Protein AF-A0A5R2NDR9-F1 (afdb_monomer_lite)

pLDDT: mean 90.38, std 10.91, range [45.34, 98.31]

Structure (mmCIF, N/CA/C/O backbone):
data_AF-A0A5R2NDR9-F1
#
_entry.id   AF-A0A5R2NDR9-F1
#
loop_
_atom_site.group_PDB
_atom_site.id
_atom_site.type_symbol
_atom_site.label_atom_id
_atom_site.label_alt_id
_atom_site.label_comp_id
_atom_site.label_asym_id
_atom_site.label_entity_id
_atom_site.label_seq_id
_atom_site.pdbx_PDB_ins_code
_atom_site.Cartn_x
_atom_site.Cartn_y
_atom_site.Cartn_z
_atom_site.occupancy
_atom_site.B_iso_or_equiv
_atom_site.auth_seq_id
_atom_site.auth_comp_id
_atom_site.auth_asym_id
_atom_site.auth_atom_id
_atom_site.pdbx_PDB_model_num
ATOM 1 N N . MET A 1 1 ? 10.889 -8.936 -13.945 1.00 92.81 1 MET A N 1
ATOM 2 C CA . MET A 1 1 ? 12.240 -9.351 -14.382 1.00 92.81 1 MET A CA 1
ATOM 3 C C . MET A 1 1 ? 13.142 -9.310 -13.157 1.00 92.81 1 MET A C 1
ATOM 5 O O . MET A 1 1 ? 12.766 -8.671 -12.180 1.00 92.81 1 MET A O 1
ATOM 9 N N . LYS A 1 2 ? 14.268 -10.025 -13.141 1.00 95.88 2 LYS A N 1
ATOM 10 C CA . LYS A 1 2 ? 15.241 -9.944 -12.042 1.00 95.88 2 LYS A CA 1
ATOM 11 C C . LYS A 1 2 ? 16.522 -9.288 -12.535 1.00 95.88 2 LYS A C 1
ATOM 13 O O . LYS A 1 2 ? 16.960 -9.617 -13.635 1.00 95.88 2 LYS A O 1
ATOM 18 N N . TYR A 1 3 ? 17.108 -8.417 -11.720 1.00 96.38 3 TYR A N 1
ATOM 19 C CA . TYR A 1 3 ? 18.455 -7.904 -11.951 1.00 96.38 3 TYR A CA 1
ATOM 20 C C . TYR A 1 3 ? 19.479 -9.062 -11.920 1.00 96.38 3 TYR A C 1
ATOM 22 O O . TYR A 1 3 ? 19.144 -10.160 -11.457 1.00 96.38 3 TYR A O 1
ATOM 30 N N . PRO A 1 4 ? 20.720 -8.856 -12.396 1.00 96.81 4 PRO A N 1
ATOM 31 C CA . PRO A 1 4 ? 21.769 -9.879 -12.416 1.00 96.81 4 PRO A CA 1
ATOM 32 C C . PRO A 1 4 ? 22.063 -10.520 -11.050 1.00 96.81 4 PRO A C 1
ATOM 34 O O . PRO A 1 4 ? 22.416 -11.694 -10.989 1.00 96.81 4 PRO A O 1
ATOM 37 N N . ASP A 1 5 ? 21.858 -9.790 -9.950 1.00 93.69 5 ASP A N 1
ATOM 38 C CA . ASP A 1 5 ? 22.001 -10.292 -8.573 1.00 93.69 5 ASP A CA 1
ATOM 39 C C . ASP A 1 5 ? 20.836 -11.204 -8.116 1.00 93.69 5 ASP A C 1
ATOM 41 O O . ASP A 1 5 ? 20.842 -11.730 -7.004 1.00 93.69 5 ASP A O 1
ATOM 45 N N . GLY A 1 6 ? 19.823 -11.401 -8.965 1.00 94.69 6 GLY A N 1
ATOM 46 C CA . GLY A 1 6 ? 18.622 -12.184 -8.681 1.00 94.69 6 GLY A CA 1
ATOM 47 C C . GLY A 1 6 ? 17.504 -11.408 -7.977 1.00 94.69 6 GLY A C 1
ATOM 48 O O . GLY A 1 6 ? 16.414 -11.965 -7.784 1.00 94.69 6 GLY A O 1
ATOM 49 N N . THR A 1 7 ? 17.723 -10.138 -7.632 1.00 92.94 7 THR A N 1
ATOM 50 C CA . THR A 1 7 ? 16.718 -9.268 -7.020 1.00 92.94 7 THR A CA 1
ATOM 51 C C . THR A 1 7 ? 15.593 -8.990 -8.015 1.00 92.94 7 THR A C 1
ATOM 53 O O . THR A 1 7 ? 15.826 -8.601 -9.158 1.00 92.94 7 THR A O 1
ATOM 56 N N . LEU A 1 8 ? 14.341 -9.189 -7.593 1.00 93.38 8 LEU A N 1
ATOM 57 C CA . LEU A 1 8 ? 13.171 -8.859 -8.411 1.00 93.38 8 LEU A CA 1
ATOM 58 C C . LEU A 1 8 ? 13.086 -7.341 -8.603 1.00 93.38 8 LEU A C 1
ATOM 60 O O . LEU A 1 8 ? 13.058 -6.610 -7.611 1.00 93.38 8 LEU A O 1
ATOM 64 N N . ALA A 1 9 ? 13.019 -6.894 -9.856 1.00 93.62 9 ALA A N 1
ATOM 65 C CA . ALA A 1 9 ? 12.792 -5.497 -10.199 1.00 93.62 9 ALA A CA 1
ATOM 66 C C . ALA A 1 9 ? 11.365 -5.082 -9.817 1.00 93.62 9 ALA A C 1
ATOM 68 O O . ALA A 1 9 ? 10.414 -5.786 -10.164 1.00 93.62 9 ALA A O 1
ATOM 69 N N . ARG A 1 10 ? 11.224 -3.954 -9.116 1.00 92.38 10 ARG A N 1
ATOM 70 C CA . ARG A 1 10 ? 9.934 -3.359 -8.739 1.00 92.38 10 ARG A CA 1
ATOM 71 C C . ARG A 1 10 ? 9.828 -1.934 -9.280 1.00 92.38 10 ARG A C 1
ATOM 73 O O . ARG A 1 10 ? 10.833 -1.250 -9.456 1.00 92.38 10 ARG A O 1
ATOM 80 N N . ILE A 1 11 ? 8.601 -1.482 -9.523 1.00 91.75 11 ILE A N 1
ATOM 81 C CA . ILE A 1 11 ? 8.291 -0.076 -9.821 1.00 91.75 11 ILE A CA 1
ATOM 82 C C . ILE A 1 11 ? 8.913 0.846 -8.757 1.00 91.75 11 ILE A C 1
ATOM 84 O O . ILE A 1 11 ? 8.804 0.601 -7.557 1.00 91.75 11 ILE A O 1
ATOM 88 N N . GLY A 1 12 ? 9.542 1.931 -9.206 1.00 91.12 12 GLY A N 1
ATOM 89 C CA . GLY A 1 12 ? 10.200 2.925 -8.363 1.00 91.12 12 GLY A CA 1
ATOM 90 C C . GLY A 1 12 ? 11.633 2.573 -7.967 1.00 91.12 12 GLY A C 1
ATOM 91 O O . GLY A 1 12 ? 12.294 3.408 -7.355 1.00 91.12 12 GLY A O 1
ATOM 92 N N . ASP A 1 13 ? 12.136 1.386 -8.311 1.00 94.31 13 ASP A N 1
ATOM 93 C CA . ASP A 1 13 ? 13.556 1.078 -8.151 1.00 94.31 13 ASP A CA 1
ATOM 94 C C . ASP A 1 13 ? 14.395 2.065 -8.972 1.00 94.31 13 ASP A C 1
ATOM 96 O O . ASP A 1 13 ? 14.198 2.205 -10.183 1.00 94.31 13 ASP A O 1
ATOM 100 N N . LYS A 1 14 ? 15.355 2.715 -8.313 1.00 95.69 14 LYS A N 1
ATOM 101 C CA . LYS A 1 14 ? 16.432 3.451 -8.963 1.00 95.69 14 LYS A CA 1
ATOM 102 C C . LYS A 1 14 ? 17.581 2.490 -9.226 1.00 95.69 14 LYS A C 1
ATOM 104 O O . LYS A 1 14 ? 18.071 1.821 -8.311 1.00 95.69 14 LYS A O 1
ATOM 109 N N . ILE A 1 15 ? 18.016 2.421 -10.475 1.00 96.38 15 ILE A N 1
ATOM 110 C CA . ILE A 1 15 ? 18.996 1.445 -10.943 1.00 96.38 15 ILE A CA 1
ATOM 111 C C . ILE A 1 15 ? 20.102 2.121 -11.747 1.00 96.38 15 ILE A C 1
ATOM 113 O O . ILE A 1 15 ? 19.881 3.153 -12.378 1.00 96.38 15 ILE A O 1
ATOM 117 N N . VAL A 1 16 ? 21.272 1.491 -11.785 1.00 97.06 16 VAL A N 1
ATOM 118 C CA . VAL A 1 16 ? 22.188 1.648 -12.918 1.00 97.06 16 VAL A CA 1
ATOM 119 C C . VAL A 1 16 ? 21.644 0.791 -14.048 1.00 97.06 16 VAL A C 1
ATOM 121 O O . VAL A 1 16 ? 21.320 -0.374 -13.826 1.00 97.06 16 VAL A O 1
ATOM 124 N N . VAL A 1 17 ? 21.534 1.368 -15.239 1.00 94.00 17 VAL A N 1
ATOM 125 C CA . VAL A 1 17 ? 21.136 0.659 -16.459 1.00 94.00 17 VAL A CA 1
ATOM 126 C C . VAL A 1 17 ? 22.380 0.126 -17.178 1.00 94.00 17 VAL A C 1
ATOM 128 O O . VAL A 1 17 ? 22.426 -1.048 -17.524 1.00 94.00 17 VAL A O 1
ATOM 131 N N . TRP A 1 18 ? 23.392 0.984 -17.335 1.00 92.81 18 TRP A N 1
ATOM 132 C CA . TRP A 1 18 ? 24.763 0.684 -17.776 1.00 92.81 18 TRP A CA 1
ATOM 133 C C . TRP A 1 18 ? 25.714 1.751 -17.220 1.00 92.81 18 TRP A C 1
ATOM 135 O O . TRP A 1 18 ? 25.262 2.721 -16.604 1.00 92.81 18 TRP A O 1
ATOM 145 N N . GLU A 1 19 ? 27.019 1.604 -17.428 1.00 89.81 19 GLU A N 1
ATOM 146 C CA . GLU A 1 19 ? 28.039 2.492 -16.881 1.00 89.81 19 GLU A CA 1
ATOM 147 C C . GLU A 1 19 ? 27.725 3.979 -17.132 1.00 89.81 19 GLU A C 1
ATOM 149 O O . GLU A 1 19 ? 27.600 4.471 -18.258 1.00 89.81 19 GLU A O 1
ATOM 154 N N . GLY A 1 20 ? 27.560 4.712 -16.028 1.00 92.06 20 GLY A N 1
ATOM 155 C CA . GLY A 1 20 ? 27.252 6.137 -16.033 1.00 92.06 20 GLY A CA 1
ATOM 156 C C . GLY A 1 20 ? 25.837 6.494 -16.493 1.00 92.06 20 GLY A C 1
ATOM 157 O O . GLY A 1 20 ? 25.604 7.664 -16.790 1.00 92.06 20 GLY A O 1
ATOM 158 N N . ASN A 1 21 ? 24.907 5.545 -16.601 1.00 95.38 21 ASN A N 1
ATOM 159 C CA . ASN A 1 21 ? 23.502 5.810 -16.891 1.00 95.38 21 ASN A CA 1
ATOM 160 C C . ASN A 1 21 ? 22.594 5.202 -15.825 1.00 95.38 21 ASN A C 1
ATOM 162 O O . ASN A 1 21 ? 22.521 3.981 -15.674 1.00 95.38 21 ASN A O 1
ATOM 166 N N . GLU A 1 22 ? 21.864 6.065 -15.131 1.00 96.88 22 GLU A N 1
ATOM 167 C CA . GLU A 1 22 ? 20.866 5.673 -14.147 1.00 96.88 22 GLU A CA 1
ATOM 168 C C . GLU A 1 22 ? 19.456 5.773 -14.738 1.00 96.88 22 GLU A C 1
ATOM 170 O O . GLU A 1 22 ? 19.207 6.393 -15.780 1.00 96.88 22 GLU A O 1
ATOM 175 N N . GLY A 1 23 ? 18.514 5.110 -14.083 1.00 96.38 23 GLY A N 1
ATOM 176 C CA . GLY A 1 23 ? 17.115 5.164 -14.458 1.00 96.38 23 GLY A CA 1
ATOM 177 C C . GLY A 1 23 ? 16.202 4.677 -13.350 1.00 96.38 23 GLY A C 1
ATOM 178 O O . GLY A 1 23 ? 16.652 4.135 -12.339 1.00 96.38 23 GLY A O 1
ATOM 179 N N . VAL A 1 24 ? 14.905 4.873 -13.561 1.00 96.56 24 VAL A N 1
ATOM 180 C CA . VAL A 1 24 ? 13.857 4.437 -12.638 1.00 96.56 24 VAL A CA 1
ATOM 181 C C . VAL A 1 24 ? 12.942 3.448 -13.337 1.00 96.56 24 VAL A C 1
ATOM 183 O O . VAL A 1 24 ? 12.503 3.685 -14.463 1.00 96.56 24 VAL A O 1
ATOM 186 N N . VAL A 1 25 ? 12.628 2.342 -12.672 1.00 96.06 25 VAL A N 1
ATOM 187 C CA . VAL A 1 25 ? 11.624 1.393 -13.162 1.00 96.06 25 VAL A CA 1
ATOM 188 C C . VAL A 1 25 ? 10.237 2.025 -13.044 1.00 96.06 25 VAL A C 1
ATOM 190 O O . VAL A 1 25 ? 9.791 2.346 -11.947 1.00 96.06 25 VAL A O 1
ATOM 193 N N . VAL A 1 26 ? 9.528 2.196 -14.159 1.00 95.19 26 VAL A N 1
ATOM 194 C CA . VAL A 1 26 ? 8.208 2.858 -14.195 1.00 95.19 26 VAL A CA 1
ATOM 195 C C . VAL A 1 26 ? 7.047 1.891 -14.440 1.00 95.19 26 VAL A C 1
ATOM 197 O O . VAL A 1 26 ? 5.909 2.195 -14.084 1.00 95.19 26 VAL A O 1
ATOM 200 N N . CYS A 1 27 ? 7.329 0.705 -14.985 1.00 92.62 27 CYS A N 1
ATOM 201 C CA . CYS A 1 27 ? 6.372 -0.398 -15.102 1.00 92.62 27 CYS A CA 1
ATOM 202 C C . CYS A 1 27 ? 7.084 -1.741 -14.952 1.00 92.62 27 CYS A C 1
ATOM 204 O O . CYS A 1 27 ? 8.246 -1.877 -15.338 1.00 92.62 27 CYS A O 1
ATOM 206 N N . SER A 1 28 ? 6.353 -2.755 -14.509 1.00 94.31 28 SER A N 1
ATOM 207 C CA . SER A 1 28 ? 6.754 -4.154 -14.554 1.00 94.31 28 SER A CA 1
ATOM 208 C C . SER A 1 28 ? 5.589 -4.996 -15.059 1.00 94.31 28 SER A C 1
ATOM 210 O O . SER A 1 28 ? 4.591 -5.202 -14.371 1.00 94.31 28 SER A O 1
ATOM 212 N N . MET A 1 29 ? 5.728 -5.516 -16.275 1.00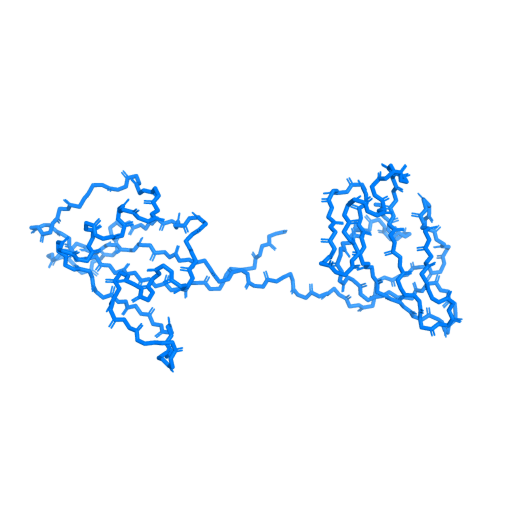 95.31 29 MET A N 1
ATOM 213 C CA . MET A 1 29 ? 4.738 -6.406 -16.878 1.00 95.31 29 MET A CA 1
ATOM 214 C C . MET A 1 29 ? 4.774 -7.791 -16.218 1.00 95.31 29 MET A C 1
ATOM 216 O O . MET A 1 29 ? 3.749 -8.458 -16.146 1.00 95.31 29 MET A O 1
ATOM 220 N N . ASP A 1 30 ? 5.927 -8.199 -15.676 1.00 92.25 30 ASP A N 1
ATOM 221 C CA . ASP A 1 30 ? 6.077 -9.488 -14.986 1.00 92.25 30 ASP A CA 1
ATOM 222 C C . ASP A 1 30 ? 5.333 -9.545 -13.641 1.00 92.25 30 ASP A C 1
ATOM 224 O O . ASP A 1 30 ? 4.991 -10.633 -13.182 1.00 92.25 30 ASP A O 1
ATOM 228 N N . THR A 1 31 ? 5.105 -8.394 -13.001 1.00 87.94 31 THR A N 1
ATOM 229 C CA . THR A 1 31 ? 4.385 -8.275 -11.716 1.00 87.94 31 THR A CA 1
ATOM 230 C C . THR A 1 31 ? 3.037 -7.561 -11.847 1.00 87.94 31 THR A C 1
ATOM 232 O O . THR A 1 31 ? 2.342 -7.389 -10.854 1.00 87.94 31 THR A O 1
ATOM 235 N N . ASP A 1 32 ? 2.645 -7.194 -13.071 1.00 88.31 32 ASP A N 1
ATOM 236 C CA . ASP A 1 32 ? 1.447 -6.406 -13.389 1.00 88.31 32 ASP A CA 1
ATOM 237 C C . ASP A 1 32 ? 1.369 -5.037 -12.677 1.00 88.31 32 ASP A C 1
ATOM 239 O O . ASP A 1 32 ? 0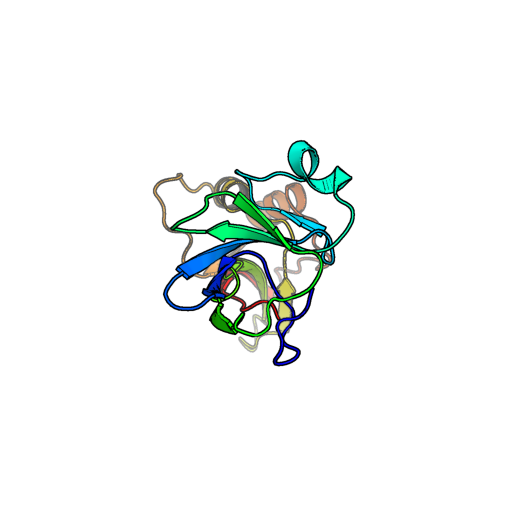.288 -4.539 -12.367 1.00 88.31 32 ASP A O 1
ATOM 243 N N . GLU A 1 33 ? 2.519 -4.400 -12.447 1.00 86.44 33 GLU A N 1
ATOM 244 C CA . GLU A 1 33 ? 2.636 -3.114 -11.752 1.00 86.44 33 GLU A CA 1
ATOM 245 C C . GLU A 1 33 ? 2.928 -1.969 -12.736 1.00 86.44 33 GLU A C 1
ATOM 247 O O . GLU A 1 33 ? 3.844 -2.050 -13.555 1.00 86.44 33 GLU A O 1
ATOM 252 N N . TYR A 1 34 ? 2.180 -0.867 -12.645 1.00 87.12 34 TYR A N 1
ATOM 253 C CA . TYR A 1 34 ? 2.293 0.283 -13.553 1.00 87.12 34 TYR A CA 1
ATOM 254 C C . TYR A 1 34 ? 2.129 1.583 -12.769 1.00 87.12 34 TYR A C 1
ATOM 256 O O . TYR A 1 34 ? 1.237 1.678 -11.928 1.00 87.12 34 TYR A O 1
ATOM 264 N N . SER A 1 35 ? 2.953 2.591 -13.054 1.00 85.25 35 SER A N 1
ATOM 265 C CA . SER A 1 35 ? 2.755 3.933 -12.503 1.00 85.25 35 SER A CA 1
ATOM 266 C C . SER A 1 35 ? 1.631 4.679 -13.231 1.00 85.25 35 SER A C 1
ATOM 268 O O . SER A 1 35 ? 1.242 4.324 -14.347 1.00 85.25 35 SER A O 1
ATOM 270 N N . GLU A 1 36 ? 1.103 5.735 -12.609 1.00 81.69 36 GLU A N 1
ATOM 271 C CA . GLU A 1 36 ? 0.007 6.536 -13.176 1.00 81.69 36 GLU A CA 1
ATOM 272 C C . GLU A 1 36 ? 0.368 7.154 -14.535 1.00 81.69 36 GLU A C 1
ATOM 274 O O . GLU A 1 36 ? -0.441 7.140 -15.465 1.00 81.69 36 GLU A O 1
ATOM 279 N N . GLU A 1 37 ? 1.602 7.648 -14.666 1.00 89.25 37 GLU A N 1
ATOM 280 C CA . GLU A 1 37 ? 2.130 8.236 -15.903 1.00 89.25 37 GLU A CA 1
ATOM 281 C C . GLU A 1 37 ? 2.381 7.186 -16.993 1.00 89.25 37 GLU A C 1
ATOM 283 O O . GLU A 1 37 ? 2.300 7.491 -18.187 1.00 89.25 37 GLU A O 1
ATOM 288 N N . TYR A 1 38 ? 2.627 5.932 -16.598 1.00 91.69 38 TYR A N 1
ATOM 289 C CA . TYR A 1 38 ? 2.946 4.836 -17.508 1.00 91.69 38 TYR A CA 1
ATOM 290 C C . TYR A 1 38 ? 1.960 3.664 -17.347 1.00 91.69 38 TYR A C 1
ATOM 292 O O . TYR A 1 38 ? 2.340 2.564 -16.946 1.00 91.69 38 TYR A O 1
ATOM 300 N N . PRO A 1 39 ? 0.668 3.862 -17.676 1.00 88.56 39 PRO A N 1
ATOM 301 C CA . PRO A 1 39 ? -0.388 2.920 -17.329 1.00 88.56 39 PRO A CA 1
ATOM 302 C C . PRO A 1 39 ? -0.395 1.671 -18.219 1.00 88.56 39 PRO A C 1
ATOM 304 O O . PRO A 1 39 ? -0.026 1.705 -19.397 1.00 88.56 39 PRO A O 1
ATOM 307 N N . LYS A 1 40 ? -0.975 0.582 -17.699 1.00 90.50 40 LYS A N 1
ATOM 308 C CA . LYS A 1 40 ? -1.149 -0.704 -18.402 1.00 90.50 40 LYS A CA 1
ATOM 309 C C . LYS A 1 40 ? -1.769 -0.583 -19.793 1.00 90.50 40 LYS A C 1
ATOM 311 O O . LYS A 1 40 ? -1.349 -1.282 -20.707 1.00 90.50 40 LYS A O 1
ATOM 316 N N . LYS A 1 41 ? -2.726 0.328 -19.995 1.00 93.69 41 LYS A N 1
ATOM 317 C CA . LYS A 1 41 ? -3.347 0.562 -21.314 1.00 93.69 41 LYS A CA 1
ATOM 318 C C . LYS A 1 41 ? -2.333 0.954 -22.404 1.00 93.69 41 LYS A C 1
ATOM 320 O O . LYS A 1 41 ? -2.581 0.687 -23.573 1.00 93.69 41 LYS A O 1
ATOM 325 N N . ASN A 1 42 ? -1.211 1.568 -22.016 1.00 92.19 42 ASN A N 1
ATOM 326 C CA . ASN A 1 42 ? -0.180 2.050 -22.929 1.00 92.19 42 ASN A CA 1
ATOM 327 C C . ASN A 1 42 ? 0.976 1.057 -23.091 1.00 92.19 42 ASN A C 1
ATOM 329 O O . ASN A 1 42 ? 1.611 1.078 -24.133 1.00 92.19 42 ASN A O 1
ATOM 333 N N . PHE A 1 43 ? 1.265 0.215 -22.092 1.00 93.56 43 PHE A N 1
ATOM 334 C CA . PHE A 1 43 ? 2.477 -0.625 -22.080 1.00 93.56 43 PHE A CA 1
ATOM 335 C C . PHE A 1 43 ? 2.217 -2.118 -21.871 1.00 93.56 43 PHE A C 1
ATOM 337 O O . PHE A 1 43 ? 3.072 -2.942 -22.176 1.00 93.56 43 PHE A O 1
ATOM 344 N N . GLY A 1 44 ? 1.026 -2.501 -21.413 1.00 87.94 44 GLY A N 1
ATOM 345 C CA . GLY A 1 44 ? 0.691 -3.892 -21.102 1.00 87.94 44 GLY A CA 1
ATOM 346 C C . GLY A 1 44 ? 0.741 -4.828 -22.312 1.00 87.94 44 GLY A C 1
ATOM 347 O O . GLY A 1 44 ? 0.951 -6.025 -22.143 1.00 87.94 44 GLY A O 1
ATOM 348 N N . TYR A 1 45 ? 0.628 -4.297 -23.537 1.00 93.62 45 TYR A N 1
ATOM 349 C CA . TYR A 1 45 ? 0.766 -5.088 -24.765 1.00 93.62 45 TYR A CA 1
ATOM 350 C C . TYR A 1 45 ? 2.171 -5.694 -24.944 1.00 93.62 45 TYR A C 1
ATOM 352 O O . TYR A 1 45 ? 2.322 -6.657 -25.690 1.00 93.62 45 TYR A O 1
ATOM 360 N N . LEU A 1 46 ? 3.190 -5.159 -24.257 1.00 94.38 46 LEU A N 1
ATOM 361 C CA . LEU A 1 46 ? 4.564 -5.671 -24.281 1.00 94.38 46 LEU A CA 1
ATOM 362 C C . LEU A 1 46 ? 4.709 -7.018 -23.546 1.00 94.38 46 LEU A C 1
ATOM 364 O O . LEU A 1 46 ? 5.674 -7.747 -23.771 1.00 94.38 46 LEU A O 1
ATOM 368 N N . GLY A 1 47 ? 3.750 -7.364 -22.681 1.00 93.19 47 GLY A N 1
ATOM 369 C CA . GLY A 1 47 ? 3.534 -8.707 -22.136 1.00 93.19 47 GLY A CA 1
ATOM 370 C C . GLY A 1 47 ? 4.499 -9.186 -21.046 1.00 93.19 47 GLY A C 1
ATOM 371 O O . GLY A 1 47 ? 4.066 -9.919 -20.164 1.00 93.19 47 GLY A O 1
ATOM 372 N N . ARG A 1 48 ? 5.781 -8.802 -21.074 1.00 96.44 48 ARG A N 1
ATOM 373 C CA . ARG A 1 48 ? 6.777 -9.202 -20.062 1.00 96.44 48 ARG A CA 1
ATOM 374 C C . ARG A 1 48 ? 7.945 -8.223 -19.949 1.00 96.44 48 ARG A C 1
ATOM 376 O O . ARG A 1 48 ? 8.196 -7.443 -20.868 1.00 96.44 48 ARG A O 1
ATOM 383 N N . GLY A 1 49 ? 8.698 -8.308 -18.859 1.00 96.62 49 GLY A N 1
ATOM 384 C CA . GLY A 1 49 ? 9.834 -7.436 -18.567 1.00 96.62 49 GLY A CA 1
ATOM 385 C C . GLY A 1 49 ? 9.451 -6.176 -17.790 1.00 96.62 49 GLY A C 1
ATOM 386 O O . GLY A 1 49 ? 8.416 -6.136 -17.124 1.00 96.62 49 GLY A O 1
ATOM 387 N N . ILE A 1 50 ? 10.304 -5.154 -17.859 1.00 97.38 50 ILE A N 1
ATOM 388 C CA . ILE A 1 50 ? 10.106 -3.857 -17.195 1.00 97.38 50 ILE A CA 1
ATOM 389 C C . ILE A 1 50 ? 10.299 -2.693 -18.162 1.00 97.38 50 ILE A C 1
ATOM 391 O O . ILE A 1 50 ? 11.013 -2.807 -19.158 1.00 97.38 50 ILE A O 1
ATOM 395 N N . MET A 1 51 ? 9.717 -1.553 -17.814 1.00 97.44 51 MET A N 1
ATOM 396 C CA . MET A 1 51 ? 10.000 -0.267 -18.444 1.00 97.44 51 MET A CA 1
ATOM 397 C C . MET A 1 51 ? 10.891 0.558 -17.521 1.00 97.44 51 MET A C 1
ATOM 399 O O . MET A 1 51 ? 10.573 0.714 -16.342 1.00 97.44 51 MET A O 1
ATOM 403 N N . VAL A 1 52 ? 11.979 1.105 -18.056 1.00 97.06 52 VAL A N 1
ATOM 404 C CA . VAL A 1 52 ? 12.919 1.964 -17.328 1.00 97.06 52 VAL A CA 1
ATOM 405 C C . VAL A 1 52 ? 12.943 3.334 -17.984 1.00 97.06 52 VAL A C 1
ATOM 407 O O . VAL A 1 52 ? 13.227 3.446 -19.175 1.00 97.06 52 VAL A O 1
ATOM 410 N N . LEU A 1 53 ? 12.670 4.379 -17.208 1.00 97.56 53 LEU A N 1
ATOM 411 C CA . LEU A 1 53 ? 12.935 5.752 -17.612 1.00 97.56 53 LEU A CA 1
ATOM 412 C C . LEU A 1 53 ? 14.403 6.065 -17.309 1.00 97.56 53 LEU A C 1
ATOM 414 O O . LEU A 1 53 ? 14.775 6.284 -16.158 1.00 97.56 53 LEU A O 1
ATOM 418 N N . SER A 1 54 ? 15.236 6.026 -18.343 1.00 96.25 54 SER A N 1
ATOM 419 C CA . SER A 1 54 ? 16.660 6.342 -18.292 1.00 96.25 54 SER A CA 1
ATOM 420 C C . SER A 1 54 ? 16.899 7.845 -18.378 1.00 96.25 54 SER A C 1
ATOM 422 O O . SER A 1 54 ? 16.310 8.531 -19.215 1.00 96.25 54 SER A O 1
ATOM 424 N N . GLU A 1 55 ? 17.857 8.330 -17.589 1.00 95.38 55 GLU A N 1
ATOM 425 C CA . GLU A 1 55 ? 18.291 9.729 -17.617 1.00 95.38 55 GLU A CA 1
ATOM 426 C C . GLU A 1 55 ? 18.902 10.142 -18.967 1.00 95.38 55 GLU A C 1
ATOM 428 O O . GLU A 1 55 ? 18.795 11.302 -19.362 1.00 95.38 55 GLU A O 1
ATOM 433 N N . LYS A 1 56 ? 19.528 9.208 -19.699 1.00 94.88 56 LYS A N 1
ATOM 434 C CA . LYS A 1 56 ? 20.230 9.497 -20.963 1.00 94.88 56 LYS A CA 1
ATOM 435 C C . LYS A 1 56 ? 19.481 9.091 -22.228 1.00 94.88 56 LYS A C 1
ATOM 437 O O . LYS A 1 56 ? 19.745 9.655 -23.285 1.00 94.88 56 LYS A O 1
ATOM 442 N N . ALA A 1 57 ? 18.596 8.103 -22.147 1.00 92.25 57 ALA A N 1
ATOM 443 C CA . ALA A 1 57 ? 17.992 7.474 -23.326 1.00 92.25 57 ALA A CA 1
ATOM 444 C C . ALA A 1 57 ? 16.456 7.470 -23.310 1.00 92.25 57 ALA A C 1
ATOM 446 O O . ALA A 1 57 ? 15.832 6.934 -24.225 1.00 92.25 57 ALA A O 1
ATOM 447 N N . GLY A 1 58 ? 15.833 8.089 -22.304 1.00 94.56 58 GLY A N 1
ATOM 448 C CA . GLY A 1 58 ? 14.382 8.111 -22.176 1.00 94.56 58 GLY A CA 1
ATOM 449 C C . GLY A 1 58 ? 13.831 6.737 -21.808 1.00 94.56 58 GLY A C 1
ATOM 450 O O . GLY A 1 58 ? 14.410 6.020 -20.996 1.00 94.56 58 GLY A O 1
ATOM 451 N N . LEU A 1 59 ? 12.677 6.378 -22.361 1.00 96.56 59 LEU A N 1
ATOM 452 C CA . LEU A 1 59 ? 11.946 5.186 -21.950 1.00 96.56 59 LEU A CA 1
ATOM 453 C C . LEU A 1 59 ? 12.438 3.933 -22.696 1.00 96.56 59 LEU A C 1
ATOM 455 O O . LEU A 1 59 ? 12.338 3.862 -23.919 1.00 96.56 59 LEU A O 1
ATOM 459 N N . ILE A 1 60 ? 12.921 2.931 -21.958 1.00 96.81 60 ILE A N 1
ATOM 460 C CA . ILE A 1 60 ? 13.484 1.689 -22.507 1.00 96.81 60 ILE A CA 1
ATOM 461 C C . ILE A 1 60 ? 12.723 0.476 -21.967 1.00 96.81 60 ILE A C 1
ATOM 463 O O . ILE A 1 60 ? 12.435 0.392 -20.773 1.00 96.81 60 ILE A O 1
ATOM 467 N N . HIS A 1 61 ? 12.419 -0.484 -22.843 1.00 97.31 61 HIS A N 1
ATOM 468 C CA . HIS A 1 61 ? 11.821 -1.769 -22.479 1.00 97.31 61 HIS A CA 1
ATOM 469 C C . HIS A 1 61 ? 12.903 -2.840 -22.321 1.00 97.31 61 HIS A C 1
ATOM 471 O O . HIS A 1 61 ? 13.595 -3.164 -23.283 1.00 97.31 61 HIS A O 1
ATOM 477 N N . TYR A 1 62 ? 13.010 -3.421 -21.126 1.00 96.56 62 TYR A N 1
ATOM 478 C CA . TYR A 1 62 ? 13.932 -4.518 -20.841 1.00 96.56 62 TYR A CA 1
ATOM 479 C C . TYR A 1 62 ? 13.188 -5.815 -20.592 1.00 96.56 62 TYR A C 1
ATOM 481 O O . TYR A 1 62 ? 12.392 -5.943 -19.660 1.00 96.56 62 TYR A O 1
ATOM 489 N N . VAL A 1 63 ? 13.510 -6.809 -21.409 1.00 96.81 63 VAL A N 1
ATOM 490 C CA . VAL A 1 63 ? 12.966 -8.164 -21.307 1.00 96.81 63 VAL A CA 1
ATOM 491 C C . VAL A 1 63 ? 13.929 -9.104 -20.569 1.00 96.81 63 VAL A C 1
ATOM 493 O O . VAL A 1 63 ? 13.514 -10.083 -19.950 1.00 96.81 63 VAL A O 1
ATOM 496 N N . THR A 1 64 ? 15.217 -8.780 -20.619 1.00 95.19 64 THR A N 1
ATOM 497 C CA . THR A 1 64 ? 16.331 -9.422 -19.918 1.00 95.19 64 THR A CA 1
ATOM 498 C C . THR A 1 64 ? 17.197 -8.323 -19.299 1.00 95.19 64 THR A C 1
ATOM 500 O O . THR A 1 64 ? 17.258 -7.238 -19.882 1.00 95.19 64 THR A O 1
ATOM 503 N N . PRO A 1 65 ? 17.824 -8.553 -18.132 1.00 94.75 65 PRO A N 1
ATOM 504 C CA . PRO A 1 65 ? 18.705 -7.557 -17.533 1.00 94.75 65 PRO A CA 1
ATOM 505 C C . PRO A 1 65 ? 19.973 -7.376 -18.376 1.00 94.75 65 PRO A C 1
ATOM 507 O O . PRO A 1 65 ? 20.493 -8.349 -18.925 1.00 94.75 65 PRO A O 1
ATOM 510 N N . GLU A 1 66 ? 20.474 -6.144 -18.434 1.00 93.25 66 GLU A N 1
ATOM 511 C CA . GLU A 1 66 ? 21.846 -5.872 -18.874 1.00 93.25 66 GLU A CA 1
ATOM 512 C C . GLU A 1 66 ? 22.836 -6.373 -17.814 1.00 93.25 66 GLU A C 1
ATOM 514 O O . GLU A 1 66 ? 22.510 -6.408 -16.625 1.00 93.25 66 GLU A O 1
ATOM 519 N N . GLU A 1 67 ? 24.050 -6.736 -18.229 1.00 93.00 67 GLU A N 1
ATOM 520 C CA . GLU A 1 67 ? 25.075 -7.295 -17.332 1.00 93.00 67 GLU A CA 1
ATOM 521 C C . GLU A 1 67 ? 25.436 -6.338 -16.185 1.00 93.00 67 GLU A C 1
ATOM 523 O O . GLU A 1 67 ? 25.624 -6.754 -15.043 1.00 93.00 67 GLU A O 1
ATOM 528 N N . GLU A 1 68 ? 25.463 -5.040 -16.474 1.00 93.88 68 GLU A N 1
ATOM 529 C CA . GLU A 1 68 ? 25.820 -3.993 -15.515 1.00 93.88 68 GLU A CA 1
ATOM 530 C C . GLU A 1 68 ? 24.629 -3.464 -14.711 1.00 93.88 68 GLU A C 1
ATOM 532 O O . GLU A 1 68 ? 24.805 -2.616 -13.825 1.00 93.88 68 GLU A O 1
ATOM 537 N N . MET A 1 69 ? 23.418 -3.941 -15.017 1.00 96.00 69 MET A N 1
ATOM 538 C CA . MET A 1 69 ? 22.211 -3.456 -14.374 1.00 96.00 69 MET A CA 1
ATOM 539 C C . MET A 1 69 ? 22.264 -3.781 -12.882 1.00 96.00 69 MET A C 1
ATOM 541 O O . MET A 1 69 ? 22.473 -4.927 -12.494 1.00 96.00 69 MET A O 1
ATOM 545 N N . ARG A 1 70 ? 22.064 -2.788 -12.017 1.00 95.81 70 ARG A N 1
ATOM 546 C CA . ARG A 1 70 ? 22.071 -3.014 -10.564 1.00 95.81 70 ARG A CA 1
ATOM 547 C C . ARG A 1 70 ? 21.164 -2.048 -9.833 1.00 95.81 70 ARG A C 1
ATOM 549 O O . ARG A 1 70 ? 21.079 -0.874 -10.185 1.00 95.81 70 ARG A O 1
ATOM 556 N N . LEU A 1 71 ? 20.527 -2.548 -8.782 1.00 95.88 71 LEU A N 1
ATOM 557 C CA . LEU A 1 71 ? 19.724 -1.743 -7.874 1.00 95.88 71 LEU A CA 1
ATOM 558 C C . LEU A 1 71 ? 20.625 -0.783 -7.087 1.00 95.88 71 LEU A C 1
ATOM 560 O O . LEU A 1 71 ? 21.572 -1.217 -6.434 1.00 95.88 71 LEU A O 1
ATOM 564 N N . LEU A 1 72 ? 20.326 0.514 -7.152 1.00 94.19 72 LEU A N 1
ATOM 565 C CA . LEU A 1 72 ? 20.980 1.547 -6.344 1.00 94.19 72 LEU A CA 1
ATOM 566 C C . LEU A 1 72 ? 20.155 1.861 -5.105 1.00 94.19 72 LEU A C 1
ATOM 568 O O . LEU A 1 72 ? 20.663 1.882 -3.989 1.00 94.19 72 LEU A O 1
ATOM 572 N N . GLU A 1 73 ? 18.866 2.093 -5.321 1.00 91.38 73 GLU A N 1
ATOM 573 C CA . GLU A 1 73 ? 17.926 2.442 -4.276 1.00 91.38 73 GLU A CA 1
ATOM 574 C C . GLU A 1 73 ? 16.587 1.806 -4.613 1.00 91.38 73 GLU A C 1
ATOM 576 O O . GLU A 1 73 ? 16.059 1.949 -5.715 1.00 91.38 73 GLU A O 1
ATOM 581 N N . ARG A 1 74 ? 16.017 1.101 -3.644 1.00 87.31 74 ARG A N 1
ATOM 582 C CA . ARG A 1 74 ? 14.616 0.722 -3.710 1.00 87.31 74 ARG A CA 1
ATOM 583 C C . ARG A 1 74 ? 13.830 1.855 -3.093 1.00 87.31 74 ARG A C 1
ATOM 585 O O . ARG A 1 74 ? 14.068 2.160 -1.923 1.00 87.31 74 ARG A O 1
ATOM 592 N N . ARG A 1 75 ? 12.869 2.425 -3.832 1.00 70.75 75 ARG A N 1
ATOM 593 C CA . ARG A 1 75 ? 11.832 3.254 -3.209 1.00 70.75 75 ARG A CA 1
ATOM 594 C C . ARG A 1 75 ? 11.308 2.439 -2.035 1.00 70.75 75 ARG A C 1
ATOM 596 O O . ARG A 1 75 ? 10.797 1.339 -2.256 1.00 70.75 75 ARG A O 1
ATOM 603 N N . ALA A 1 76 ? 11.536 2.911 -0.805 1.00 57.38 76 ALA A N 1
ATOM 604 C CA . ALA A 1 76 ? 10.990 2.265 0.380 1.00 57.38 76 ALA A CA 1
ATOM 605 C C . ALA A 1 76 ? 9.510 2.083 0.069 1.00 57.38 76 ALA A C 1
ATOM 607 O O . ALA A 1 76 ? 8.854 3.092 -0.208 1.00 57.38 76 ALA A O 1
ATOM 608 N N . GLY A 1 77 ? 9.072 0.819 -0.064 1.00 52.22 77 GLY A N 1
ATOM 609 C CA . GLY A 1 77 ? 7.773 0.490 -0.650 1.00 52.22 77 GLY A CA 1
ATOM 610 C C . GLY A 1 77 ? 6.749 1.442 -0.073 1.00 52.22 77 GLY A C 1
ATOM 611 O O . GLY A 1 77 ? 6.832 1.695 1.133 1.00 52.22 77 GLY A O 1
ATOM 612 N N . GLU A 1 78 ? 5.922 2.062 -0.929 1.00 48.38 78 GLU A N 1
ATOM 613 C CA . GLU A 1 78 ? 4.982 3.095 -0.492 1.00 48.38 78 GLU A CA 1
ATOM 614 C C . GLU A 1 78 ? 4.399 2.643 0.835 1.00 48.38 78 GLU A C 1
ATOM 616 O O . GLU A 1 78 ? 3.778 1.581 0.906 1.00 48.38 78 GLU A O 1
ATOM 621 N N . ARG A 1 79 ? 4.729 3.369 1.913 1.00 52.16 79 ARG A N 1
ATOM 622 C CA . ARG A 1 79 ? 4.157 3.098 3.224 1.00 52.16 79 ARG A CA 1
ATOM 623 C C . ARG A 1 79 ? 2.675 3.302 3.024 1.00 52.16 79 ARG A C 1
ATOM 625 O O . ARG A 1 79 ? 2.201 4.437 3.055 1.00 52.16 79 ARG A O 1
ATOM 632 N N . GLN A 1 80 ? 1.956 2.222 2.752 1.00 59.47 80 GLN A N 1
ATOM 633 C CA . GLN A 1 80 ? 0.524 2.301 2.670 1.00 59.47 80 GLN A CA 1
ATOM 634 C C . GLN A 1 80 ? 0.092 2.459 4.114 1.00 59.47 80 GLN A C 1
ATOM 636 O O . GLN A 1 80 ? 0.194 1.552 4.939 1.00 59.47 80 GLN A O 1
ATOM 641 N N . ALA A 1 81 ? -0.252 3.692 4.450 1.00 67.75 81 ALA A N 1
ATOM 642 C CA . ALA A 1 81 ? -0.834 4.001 5.727 1.00 67.75 81 ALA A CA 1
ATOM 643 C C . ALA A 1 81 ? -2.249 3.410 5.687 1.00 67.75 81 ALA A C 1
ATOM 645 O O . ALA A 1 81 ? -3.112 3.914 4.967 1.00 67.75 81 ALA A O 1
ATOM 646 N N . VAL A 1 82 ? -2.435 2.287 6.380 1.00 85.81 82 VAL A N 1
ATOM 647 C CA . VAL A 1 82 ? -3.699 1.548 6.416 1.00 85.81 82 VAL A CA 1
ATOM 648 C C . VAL A 1 82 ? -4.438 1.921 7.689 1.00 85.81 82 VAL A C 1
ATOM 650 O O . VAL A 1 82 ? -3.830 2.117 8.743 1.00 85.81 82 VAL A O 1
ATOM 653 N N . TRP A 1 83 ? -5.754 2.039 7.583 1.00 93.00 83 TRP A N 1
ATOM 654 C CA . TRP A 1 83 ? -6.608 2.267 8.735 1.00 93.00 83 TRP A CA 1
ATOM 655 C C . TRP A 1 83 ? -6.821 0.968 9.508 1.00 93.00 83 TRP A C 1
ATOM 657 O O . TRP A 1 83 ? -7.056 -0.083 8.918 1.00 93.00 83 TRP A O 1
ATOM 667 N N . HIS A 1 84 ? -6.735 1.053 10.826 1.00 94.81 84 HIS A N 1
ATOM 668 C CA . HIS A 1 84 ? -6.976 -0.028 11.767 1.00 94.81 84 HIS A CA 1
ATOM 669 C C . HIS A 1 84 ? -8.101 0.365 12.713 1.00 94.81 84 HIS A C 1
ATOM 671 O O . HIS A 1 84 ? -8.135 1.493 13.208 1.00 94.81 84 HIS A O 1
ATOM 677 N N . LEU A 1 85 ? -8.998 -0.581 12.955 1.00 96.75 85 LEU A N 1
ATOM 678 C CA . LEU A 1 85 ? -9.923 -0.557 14.073 1.00 96.75 85 LEU A CA 1
ATOM 679 C C . LEU A 1 85 ? -9.302 -1.372 15.203 1.00 96.75 85 LEU A C 1
ATOM 681 O O . LEU A 1 85 ? -9.015 -2.545 15.013 1.00 96.75 85 LEU A O 1
ATOM 685 N N . GLU A 1 86 ? -9.113 -0.774 16.364 1.00 97.19 86 GLU A N 1
ATOM 686 C CA . GLU A 1 86 ? -8.637 -1.440 17.574 1.00 97.19 86 GLU A CA 1
ATOM 687 C C . GLU A 1 86 ? -9.731 -1.376 18.632 1.00 97.19 86 GLU A C 1
ATOM 689 O O . GLU A 1 86 ? -10.493 -0.408 18.681 1.00 97.19 86 GLU A O 1
ATOM 694 N N . TRP A 1 87 ? -9.826 -2.390 19.487 1.00 97.88 87 TRP A N 1
ATOM 695 C CA . TRP A 1 87 ? -10.743 -2.347 20.618 1.00 97.88 87 TRP A CA 1
ATOM 696 C C . TRP A 1 87 ? -10.120 -2.885 21.892 1.00 97.88 87 TRP A C 1
ATOM 698 O O . TRP A 1 87 ? -9.394 -3.883 21.902 1.00 97.88 87 TRP A O 1
ATOM 708 N N . TYR A 1 88 ? -10.425 -2.197 22.984 1.00 98.06 88 TYR A N 1
ATOM 709 C CA . TYR A 1 88 ? -9.861 -2.426 24.302 1.00 98.06 88 TYR A CA 1
ATOM 710 C C . TYR A 1 88 ? -10.970 -2.842 25.255 1.00 98.06 88 TYR A C 1
ATOM 712 O O . TYR A 1 88 ? -12.062 -2.281 25.239 1.00 98.06 88 TYR A O 1
ATOM 720 N N . ASP A 1 89 ? -10.707 -3.855 26.072 1.00 98.00 89 ASP A N 1
ATOM 721 C CA . ASP A 1 89 ? -11.646 -4.295 27.101 1.00 98.00 89 ASP A CA 1
ATOM 722 C C . ASP A 1 89 ? -11.786 -3.210 28.177 1.00 98.00 89 ASP A C 1
ATOM 724 O O . ASP A 1 89 ? -10.796 -2.819 28.795 1.00 98.00 89 ASP A O 1
ATOM 728 N N . ARG A 1 90 ? -13.016 -2.736 28.415 1.00 96.69 90 ARG A N 1
ATOM 729 C CA . ARG A 1 90 ? -13.297 -1.596 29.310 1.00 96.69 90 ARG A CA 1
ATOM 730 C C . ARG A 1 90 ? -12.888 -1.831 30.762 1.00 96.69 90 ARG A C 1
ATOM 732 O O . ARG A 1 90 ? -12.727 -0.876 31.514 1.00 96.69 90 ARG A O 1
ATOM 739 N N . GLN A 1 91 ? -12.792 -3.088 31.195 1.00 96.44 91 GLN A N 1
ATOM 740 C CA . GLN A 1 91 ? -12.454 -3.416 32.582 1.00 96.44 91 GLN A CA 1
ATOM 741 C C . GLN A 1 91 ? -10.950 -3.538 32.784 1.00 96.44 91 GLN A C 1
ATOM 743 O O . GLN A 1 91 ? -10.436 -3.202 33.848 1.00 96.44 91 GLN A O 1
ATOM 748 N N . THR A 1 92 ? -10.255 -4.078 31.787 1.00 97.38 92 THR A N 1
ATOM 749 C CA . THR A 1 92 ? -8.829 -4.398 31.901 1.00 97.38 92 THR A CA 1
ATOM 750 C C . THR A 1 92 ? -7.923 -3.410 31.178 1.00 97.38 92 THR A C 1
ATOM 752 O O . THR A 1 92 ? -6.713 -3.468 31.381 1.00 97.38 92 THR A O 1
ATOM 755 N N . GLU A 1 93 ? -8.487 -2.548 30.327 1.00 95.25 93 GLU A N 1
ATOM 756 C CA . GLU A 1 93 ? -7.783 -1.620 29.429 1.00 95.25 93 GLU A CA 1
ATOM 757 C C . GLU A 1 93 ? -6.792 -2.323 28.484 1.00 95.25 93 GLU A C 1
ATOM 759 O O . GLU A 1 93 ? -5.883 -1.716 27.916 1.00 95.25 93 GLU A O 1
ATOM 764 N N . ARG A 1 94 ? -6.940 -3.640 28.302 1.00 97.31 94 ARG A N 1
ATOM 765 C CA . ARG A 1 94 ? -6.075 -4.430 27.425 1.00 97.31 94 ARG A CA 1
ATOM 766 C C . ARG A 1 94 ? -6.659 -4.462 26.025 1.00 97.31 94 ARG A C 1
ATOM 768 O O . ARG A 1 94 ? -7.870 -4.606 25.864 1.00 97.31 94 ARG A O 1
ATOM 775 N N . LEU A 1 95 ? -5.776 -4.411 25.026 1.00 96.81 95 LEU A N 1
ATOM 776 C CA . LEU A 1 95 ? -6.143 -4.652 23.635 1.00 96.81 95 LEU A CA 1
ATOM 777 C C . LEU A 1 95 ? -6.806 -6.030 23.534 1.00 96.81 95 LEU A C 1
ATOM 779 O O . LEU A 1 95 ? -6.188 -7.053 23.842 1.00 96.81 95 LEU A O 1
ATOM 783 N N . ALA A 1 96 ? -8.072 -6.032 23.141 1.00 97.19 96 ALA A N 1
ATOM 784 C CA . ALA A 1 96 ? -8.880 -7.228 22.977 1.00 97.19 96 ALA A CA 1
ATOM 785 C C . ALA A 1 96 ? -8.879 -7.716 21.522 1.00 97.19 96 ALA A C 1
ATOM 787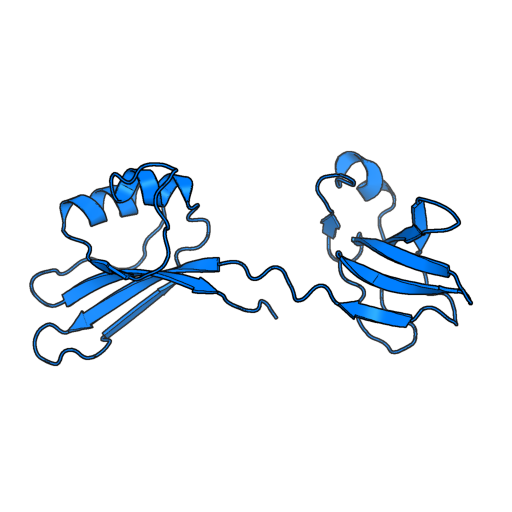 O O . ALA A 1 96 ? -9.049 -8.913 21.288 1.00 97.19 96 ALA A O 1
ATOM 788 N N . GLY A 1 97 ? -8.635 -6.821 20.563 1.00 96.38 97 GLY A N 1
ATOM 789 C CA . GLY A 1 97 ? -8.362 -7.175 19.176 1.00 96.38 97 GLY A CA 1
ATOM 790 C C . GLY A 1 97 ? -8.188 -5.962 18.269 1.00 96.38 97 GLY A C 1
ATOM 791 O O . GLY A 1 97 ? -8.361 -4.817 18.694 1.00 96.38 97 GLY A O 1
ATOM 792 N N . ASP A 1 98 ? -7.820 -6.244 17.024 1.00 95.94 98 ASP A N 1
ATOM 793 C CA . ASP A 1 98 ? -7.686 -5.264 15.958 1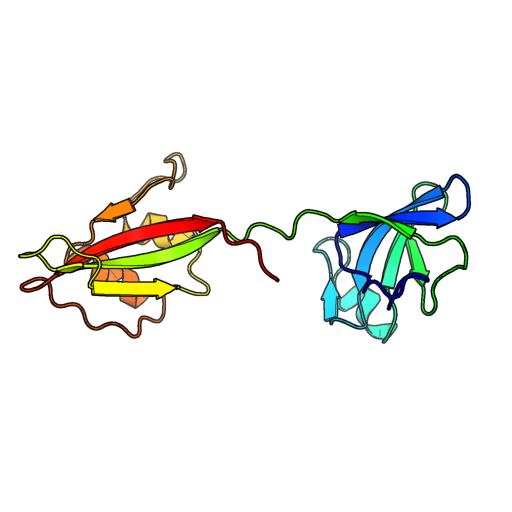.00 95.94 98 ASP A CA 1
ATOM 794 C C . ASP A 1 98 ? -8.153 -5.828 14.606 1.00 95.94 98 ASP A C 1
ATOM 796 O O . ASP A 1 98 ? -8.166 -7.040 14.374 1.00 95.94 98 ASP A O 1
ATOM 800 N N . GLU A 1 99 ? -8.543 -4.934 13.702 1.00 94.81 99 GLU A N 1
ATOM 801 C CA . GLU A 1 99 ? -8.949 -5.244 12.338 1.00 94.81 99 GLU A CA 1
ATOM 802 C C . GLU A 1 99 ? -8.382 -4.208 11.358 1.00 94.81 99 GLU A C 1
ATOM 804 O O . GLU A 1 99 ? -8.602 -3.003 11.482 1.00 94.81 99 GLU A O 1
ATOM 809 N N . GLU A 1 100 ? -7.661 -4.687 10.342 1.00 93.38 100 GLU A N 1
ATOM 810 C CA . GLU A 1 100 ? -7.175 -3.860 9.236 1.00 93.38 100 GLU A CA 1
ATOM 811 C C . GLU A 1 100 ? -8.320 -3.541 8.259 1.00 93.38 100 GLU A C 1
ATOM 813 O O . GLU A 1 100 ? -8.865 -4.433 7.605 1.00 93.38 100 GLU A O 1
ATOM 818 N N . LEU A 1 101 ? -8.640 -2.256 8.099 1.00 92.75 101 LEU A N 1
ATOM 819 C CA . LEU A 1 101 ? -9.722 -1.766 7.245 1.00 92.75 101 LEU A CA 1
ATOM 820 C C . LEU A 1 101 ? -9.219 -1.505 5.821 1.00 92.75 101 LEU A C 1
ATOM 822 O O . LEU A 1 101 ? -8.921 -0.375 5.415 1.00 92.75 101 LEU A O 1
ATOM 826 N N . ARG A 1 102 ? -9.096 -2.581 5.041 1.00 85.25 102 ARG A N 1
ATOM 827 C CA . ARG A 1 102 ? -8.592 -2.524 3.661 1.00 85.25 102 ARG A CA 1
ATOM 828 C C . ARG A 1 102 ? -9.486 -1.675 2.759 1.00 85.25 102 ARG A C 1
ATOM 830 O O . ARG A 1 102 ? -10.702 -1.814 2.755 1.00 85.25 102 ARG A O 1
ATOM 837 N N . GLY A 1 103 ? -8.862 -0.819 1.950 1.00 81.75 103 GLY A N 1
ATOM 838 C CA . GLY A 1 103 ? -9.568 0.046 0.999 1.00 81.75 103 GLY A CA 1
ATOM 839 C C . GLY A 1 103 ? -10.245 1.272 1.623 1.00 81.75 103 GLY A C 1
ATOM 840 O O . GLY A 1 103 ? -10.821 2.077 0.891 1.00 81.75 103 GLY A O 1
ATOM 841 N N . LEU A 1 104 ? -10.150 1.467 2.944 1.00 89.88 104 LEU A N 1
ATOM 842 C CA . LEU A 1 104 ? -10.657 2.672 3.588 1.00 89.88 104 LEU A CA 1
ATOM 843 C C . LEU A 1 104 ? -9.760 3.874 3.253 1.00 89.88 104 LEU A C 1
ATOM 845 O O . LEU A 1 104 ? -8.614 3.959 3.686 1.00 89.88 104 LEU A O 1
ATOM 849 N N . ALA A 1 105 ? -10.289 4.813 2.470 1.00 88.19 105 ALA A N 1
ATOM 850 C CA . ALA A 1 105 ? -9.589 6.037 2.093 1.00 88.19 105 ALA A CA 1
ATOM 851 C C . ALA A 1 105 ? -9.761 7.155 3.135 1.00 88.19 105 ALA A C 1
ATOM 853 O O . ALA A 1 105 ? -10.819 7.305 3.748 1.00 88.19 105 ALA A O 1
ATOM 854 N N . ASP A 1 106 ? -8.768 8.039 3.238 1.00 88.56 106 ASP A N 1
ATOM 855 C CA . ASP A 1 106 ? -8.767 9.196 4.147 1.00 88.56 106 ASP A CA 1
ATOM 856 C C . ASP A 1 106 ? -9.971 10.136 3.966 1.00 88.56 106 ASP A C 1
ATOM 858 O O . ASP A 1 106 ? -10.429 10.767 4.920 1.00 88.56 106 ASP A O 1
ATOM 862 N N . ALA A 1 107 ? -10.502 10.242 2.745 1.00 86.31 107 ALA A N 1
ATOM 863 C CA . ALA A 1 107 ? -11.698 11.033 2.466 1.00 86.31 107 ALA A CA 1
ATOM 864 C C . ALA A 1 107 ? -12.958 10.430 3.113 1.00 86.31 107 ALA A C 1
ATOM 866 O O . ALA A 1 107 ? -13.833 11.168 3.560 1.00 86.31 107 ALA A O 1
ATOM 867 N N . ASN A 1 108 ? -13.045 9.098 3.195 1.00 92.06 108 ASN A N 1
ATOM 868 C CA . ASN A 1 108 ? -14.151 8.417 3.864 1.00 92.06 108 ASN A CA 1
ATOM 869 C C . ASN A 1 108 ? -14.038 8.573 5.378 1.00 92.06 108 ASN A C 1
ATOM 871 O O . ASN A 1 108 ? -15.029 8.906 6.019 1.00 92.06 108 ASN A O 1
ATOM 875 N N . VAL A 1 109 ? -12.832 8.444 5.936 1.00 92.94 109 VAL A N 1
ATOM 876 C CA . VAL A 1 109 ? -12.605 8.661 7.373 1.00 92.94 109 VAL A CA 1
ATOM 877 C C . VAL A 1 109 ? -12.978 10.079 7.792 1.00 92.94 109 VAL A C 1
ATOM 879 O O . VAL A 1 109 ? -13.657 10.254 8.798 1.00 92.94 109 VAL A O 1
ATOM 882 N N . ARG A 1 110 ? -12.649 11.093 6.984 1.00 92.31 110 ARG A N 1
ATOM 883 C CA . ARG A 1 110 ? -13.100 12.472 7.239 1.00 92.31 110 ARG A CA 1
ATOM 884 C C . ARG A 1 110 ? -14.615 12.600 7.320 1.00 92.31 110 ARG A C 1
ATOM 886 O O . ARG A 1 110 ? -15.109 13.274 8.214 1.00 92.31 110 ARG A O 1
ATOM 893 N N . ARG A 1 111 ? -15.355 11.929 6.434 1.00 91.00 111 ARG A N 1
ATOM 894 C CA . ARG A 1 111 ? -16.829 11.921 6.470 1.00 91.00 111 ARG A CA 1
ATOM 895 C C . ARG A 1 111 ? -17.370 11.191 7.696 1.00 91.00 111 ARG A C 1
ATOM 897 O O . ARG A 1 111 ? -18.337 11.650 8.293 1.00 91.00 111 ARG A O 1
ATOM 904 N N . VAL A 1 112 ? -16.749 10.073 8.076 1.00 94.94 112 VAL A N 1
ATOM 905 C CA . VAL A 1 112 ? -17.121 9.323 9.283 1.00 94.94 112 VAL A CA 1
ATOM 906 C C . VAL A 1 112 ? -16.940 10.202 10.518 1.00 94.94 112 VAL A C 1
ATOM 908 O O . VAL A 1 112 ? -17.890 10.370 11.276 1.00 94.94 112 VAL A O 1
ATOM 911 N N . LEU A 1 113 ? -15.761 10.808 10.674 1.00 93.62 113 LEU A N 1
ATOM 912 C CA . LEU A 1 113 ? -15.370 11.601 11.843 1.00 93.62 113 LEU A CA 1
ATOM 913 C C . LEU A 1 113 ? -15.881 13.053 11.831 1.00 93.62 113 LEU A C 1
ATOM 915 O O . LEU A 1 113 ? -15.632 13.773 12.793 1.00 93.62 113 LEU A O 1
ATOM 919 N N . ASP A 1 114 ? -16.560 13.480 10.763 1.00 92.38 114 ASP A N 1
ATOM 920 C CA . ASP A 1 114 ? -16.965 14.874 10.515 1.00 92.38 114 ASP A CA 1
ATOM 921 C C . ASP A 1 114 ? -15.792 15.872 10.623 1.00 92.38 114 ASP A C 1
ATOM 923 O O . ASP A 1 114 ? -15.845 16.896 11.304 1.00 92.38 114 ASP A O 1
ATOM 927 N N . ARG A 1 115 ? -14.673 15.527 9.974 1.00 87.31 115 ARG A N 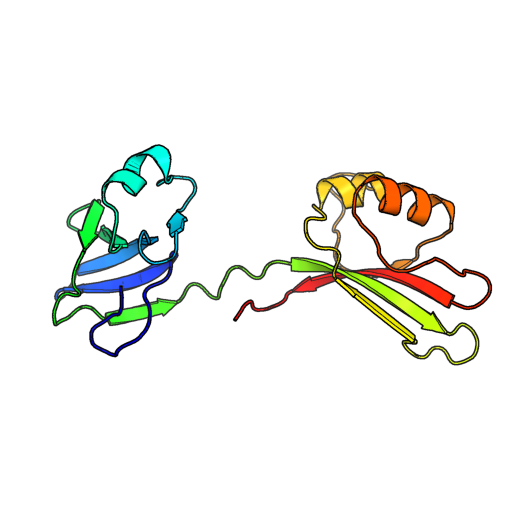1
ATOM 928 C CA . ARG A 1 115 ? -13.420 16.295 10.000 1.00 87.31 115 ARG A CA 1
ATOM 929 C C . ARG A 1 115 ? -13.189 17.034 8.681 1.00 87.31 115 ARG A C 1
ATOM 931 O O . ARG A 1 115 ? -13.335 16.430 7.613 1.00 87.31 115 ARG A O 1
ATOM 938 N N . PRO A 1 116 ? -12.772 18.312 8.711 1.00 80.12 116 PRO A N 1
ATOM 939 C CA . PRO A 1 116 ? -12.437 19.049 7.500 1.00 80.12 116 PRO A CA 1
ATOM 940 C C . PRO A 1 116 ? -11.170 18.491 6.835 1.00 80.12 116 PRO A C 1
ATOM 942 O O . PRO A 1 116 ? -10.364 17.775 7.430 1.00 80.12 116 PRO A O 1
ATOM 945 N N . THR A 1 117 ? -10.955 18.842 5.567 1.00 76.69 117 THR A N 1
ATOM 946 C CA . THR A 1 117 ? -9.768 18.408 4.808 1.00 76.69 117 THR A CA 1
ATOM 947 C C . THR A 1 117 ? -8.454 18.962 5.353 1.00 76.69 117 THR A C 1
ATOM 949 O O . THR A 1 117 ? -7.415 18.358 5.114 1.00 76.69 117 THR A O 1
ATOM 952 N N . SER A 1 118 ? -8.497 20.082 6.080 1.00 69.25 118 SER A N 1
ATOM 953 C CA . SER A 1 118 ? -7.338 20.714 6.720 1.00 69.25 118 SER A CA 1
ATOM 954 C C . SER A 1 118 ? -6.841 19.989 7.969 1.00 69.25 118 SER A C 1
ATOM 956 O O . SER A 1 118 ? -5.710 20.232 8.378 1.00 69.25 118 SER A O 1
ATOM 958 N N . ASP A 1 119 ? -7.672 19.141 8.583 1.00 78.94 119 ASP A N 1
ATOM 959 C CA . ASP A 1 119 ? -7.297 18.437 9.807 1.00 78.94 119 ASP A CA 1
ATOM 960 C C . ASP A 1 119 ? -6.314 17.305 9.492 1.00 78.94 119 ASP A C 1
ATOM 962 O O . ASP A 1 119 ? -6.488 16.539 8.528 1.00 78.94 119 ASP A O 1
ATOM 966 N N . ASP A 1 120 ? -5.295 17.201 10.345 1.00 79.62 120 ASP A N 1
ATOM 967 C CA . ASP A 1 120 ? -4.423 16.038 10.388 1.00 79.62 120 ASP A CA 1
ATOM 968 C C . ASP A 1 120 ? -5.229 14.822 10.867 1.00 79.62 120 ASP A C 1
ATOM 970 O O . ASP A 1 120 ? -6.050 14.906 11.781 1.00 79.62 120 ASP A O 1
ATOM 974 N N . LEU A 1 121 ? -4.999 13.689 10.213 1.00 85.38 121 LEU A N 1
ATOM 975 C CA . LEU A 1 121 ? -5.579 12.401 10.578 1.00 85.38 121 LEU A CA 1
ATOM 976 C C . LEU A 1 121 ? -4.582 11.516 11.338 1.00 85.38 121 LEU A C 1
ATOM 978 O O . LEU A 1 121 ? -4.791 10.309 11.455 1.00 85.38 121 LEU A O 1
ATOM 982 N N . ALA A 1 122 ? -3.492 12.093 11.841 1.00 82.06 122 ALA A N 1
ATOM 983 C CA . ALA A 1 122 ? -2.591 11.415 12.755 1.00 82.06 122 ALA A CA 1
ATOM 984 C C . ALA A 1 122 ? -3.269 11.162 14.113 1.00 82.06 122 ALA A C 1
ATOM 986 O O . ALA A 1 122 ? -3.824 12.071 14.728 1.00 82.06 122 ALA A O 1
ATOM 987 N N . GLY A 1 123 ? -3.177 9.921 14.598 1.00 86.50 123 GLY A N 1
ATOM 988 C CA . GLY A 1 123 ? -3.644 9.522 15.926 1.00 86.50 123 GLY A CA 1
ATOM 989 C C . GLY A 1 123 ? -4.696 8.413 15.915 1.00 86.50 123 GLY A C 1
ATOM 990 O O . GLY A 1 123 ? -4.961 7.792 14.884 1.00 86.50 123 GLY A O 1
ATOM 991 N N . MET A 1 124 ? -5.257 8.173 17.102 1.00 92.31 124 MET A N 1
ATOM 992 C CA . MET A 1 124 ? -6.356 7.241 17.351 1.00 92.31 124 MET A CA 1
ATOM 993 C C . MET A 1 124 ? -7.621 8.043 17.661 1.00 92.31 124 MET A C 1
ATOM 995 O O . MET A 1 124 ? -7.602 8.943 18.502 1.00 92.31 124 MET A O 1
ATOM 999 N N . PHE A 1 125 ? -8.718 7.712 16.992 1.00 95.25 125 PHE A N 1
ATOM 1000 C CA . PHE A 1 125 ? -10.014 8.362 17.135 1.00 95.25 125 PHE A CA 1
ATOM 1001 C C . PHE A 1 125 ? -10.988 7.401 17.799 1.00 95.25 125 PHE A C 1
ATOM 1003 O O . PHE A 1 125 ? -11.309 6.363 17.227 1.00 95.25 125 PHE A O 1
ATOM 1010 N N . GLU A 1 126 ? -11.468 7.748 18.988 1.00 96.56 126 GLU A N 1
ATOM 1011 C CA . GLU A 1 126 ? -12.492 6.962 19.675 1.00 96.56 126 GLU A CA 1
ATOM 1012 C C . GLU A 1 126 ? -13.795 6.949 18.864 1.00 96.56 126 GLU A C 1
ATOM 1014 O O . GLU A 1 126 ? -14.262 7.982 18.368 1.00 96.56 126 GLU A O 1
ATOM 1019 N N . LEU A 1 127 ? -14.382 5.766 18.720 1.00 97.31 127 LEU A N 1
ATOM 1020 C CA . LEU A 1 127 ? -15.639 5.558 18.028 1.00 97.31 127 LEU A CA 1
ATOM 1021 C C . LEU A 1 127 ? -16.767 5.371 19.037 1.00 97.31 127 LEU A C 1
ATOM 1023 O O . LEU A 1 127 ? -16.703 4.531 19.927 1.00 97.31 127 LEU A O 1
ATOM 1027 N N . ASN A 1 128 ? -17.857 6.103 18.826 1.00 95.69 128 ASN A N 1
ATOM 1028 C CA . ASN A 1 128 ? -19.147 5.804 19.439 1.00 95.69 128 ASN A CA 1
ATOM 1029 C C . ASN A 1 128 ? -20.042 5.033 18.453 1.00 95.69 128 ASN A C 1
ATOM 1031 O O . ASN A 1 128 ? -19.678 4.830 17.288 1.00 95.69 128 ASN A O 1
ATOM 1035 N N . ALA A 1 129 ? -21.241 4.647 18.897 1.00 95.06 129 ALA A N 1
ATOM 1036 C CA . ALA A 1 129 ? -22.204 3.916 18.073 1.00 95.06 129 ALA A CA 1
ATOM 1037 C C . ALA A 1 129 ? -22.500 4.614 16.730 1.00 95.06 129 ALA A C 1
ATOM 1039 O O . ALA A 1 129 ? -22.396 3.995 15.674 1.00 95.06 129 ALA A O 1
ATOM 1040 N N . GLY A 1 130 ? -22.761 5.926 16.740 1.00 96.56 130 GLY A N 1
ATOM 1041 C CA . GLY A 1 130 ? -23.086 6.673 15.521 1.00 96.56 130 GLY A CA 1
ATOM 1042 C C . GLY A 1 130 ? -21.901 6.884 14.568 1.00 96.56 130 GLY A C 1
ATOM 1043 O O . GLY A 1 130 ? -22.093 7.016 13.359 1.00 96.56 130 GLY A O 1
ATOM 1044 N N . LEU A 1 131 ? -20.665 6.945 15.073 1.00 96.81 131 LEU A N 1
ATOM 1045 C CA . LEU A 1 131 ? -19.461 6.933 14.228 1.00 96.81 131 LEU A CA 1
ATOM 1046 C C . LEU A 1 131 ? -19.238 5.549 13.610 1.00 96.81 131 LEU A C 1
ATOM 1048 O O . LEU A 1 131 ? -18.849 5.444 12.450 1.00 96.81 131 LEU A O 1
ATOM 1052 N N . SER A 1 132 ? -19.542 4.494 14.357 1.00 96.00 132 SER A N 1
ATOM 1053 C CA . SER A 1 132 ? -19.349 3.111 13.916 1.00 96.00 132 SER A CA 1
ATOM 1054 C C . SER A 1 132 ? -20.358 2.701 12.848 1.00 96.00 132 SER A C 1
ATOM 1056 O O . SER A 1 132 ? -19.972 2.096 11.854 1.00 96.00 132 SER A O 1
ATOM 1058 N N . GLU A 1 133 ? -21.619 3.129 12.960 1.00 96.00 133 GLU A N 1
ATOM 1059 C CA . GLU A 1 133 ? -22.614 2.973 11.888 1.00 96.00 133 GLU A CA 1
ATOM 1060 C C . GLU A 1 133 ? -22.173 3.659 10.587 1.00 96.00 133 GLU A C 1
ATOM 1062 O O . GLU A 1 133 ? -22.264 3.079 9.503 1.00 96.00 133 GLU A O 1
ATOM 1067 N N . ARG A 1 134 ? -21.630 4.881 10.687 1.00 96.88 134 ARG A N 1
ATOM 1068 C CA . ARG A 1 134 ? -21.067 5.595 9.532 1.00 96.88 134 ARG A CA 1
ATOM 1069 C C . ARG A 1 134 ? -19.886 4.847 8.925 1.00 96.88 134 ARG A C 1
ATOM 1071 O O . ARG A 1 134 ? -19.770 4.801 7.703 1.00 96.88 134 ARG A O 1
ATOM 1078 N N . LEU A 1 135 ? -19.023 4.274 9.762 1.00 96.44 135 LEU A N 1
ATOM 1079 C CA . LEU A 1 135 ? -17.863 3.509 9.323 1.00 96.44 135 LEU A CA 1
ATOM 1080 C C . LEU A 1 135 ? -18.279 2.233 8.574 1.00 96.44 135 LEU A C 1
ATOM 1082 O O . LEU A 1 135 ? -17.804 2.008 7.464 1.00 96.44 135 LEU A O 1
ATOM 1086 N N . ILE A 1 136 ? -19.230 1.466 9.116 1.00 94.94 136 ILE A N 1
ATOM 1087 C CA . ILE A 1 136 ? -19.813 0.279 8.460 1.00 94.94 136 ILE A CA 1
ATOM 1088 C C . ILE A 1 136 ? -20.404 0.636 7.085 1.00 94.94 136 ILE A C 1
ATOM 1090 O O . ILE A 1 136 ? -20.349 -0.158 6.150 1.00 94.94 136 ILE A O 1
ATOM 1094 N N . GLY A 1 137 ? -20.938 1.851 6.927 1.00 94.44 137 GLY A N 1
ATOM 1095 C CA . GLY A 1 137 ? -21.466 2.333 5.650 1.00 94.44 137 GLY A CA 1
ATOM 1096 C C . GLY A 1 137 ? -20.416 2.614 4.565 1.00 94.44 137 GLY A C 1
ATOM 1097 O O . GLY A 1 137 ? -20.792 2.788 3.406 1.00 94.44 137 GLY A O 1
ATOM 1098 N N . VAL A 1 138 ? -19.121 2.687 4.902 1.00 94.31 138 VAL A N 1
ATOM 1099 C CA . VAL A 1 138 ? -18.049 3.068 3.957 1.00 94.31 138 VAL A CA 1
ATOM 1100 C C . VAL A 1 138 ? -16.945 2.025 3.792 1.00 94.31 138 VAL A C 1
ATOM 1102 O O . VAL A 1 138 ? -16.107 2.179 2.901 1.00 94.31 138 VAL A O 1
ATOM 1105 N N . VAL A 1 139 ? -16.915 0.991 4.632 1.00 94.12 139 VAL A N 1
ATOM 1106 C CA . VAL A 1 139 ? -15.948 -0.109 4.558 1.00 94.12 139 VAL A CA 1
ATOM 1107 C C . VAL A 1 139 ? -16.556 -1.386 5.125 1.00 94.12 139 VAL A C 1
ATOM 1109 O O . VAL A 1 139 ? -17.362 -1.347 6.051 1.00 94.12 139 VAL A O 1
ATOM 1112 N N . GLU A 1 140 ? -16.166 -2.527 4.565 1.00 93.44 140 GLU A N 1
ATOM 1113 C CA . GLU A 1 140 ? -16.516 -3.827 5.129 1.00 93.44 140 GLU A CA 1
ATOM 1114 C C . GLU A 1 140 ? -15.787 -4.022 6.466 1.00 93.44 140 GLU A C 1
ATOM 1116 O O . GLU A 1 140 ? -14.564 -3.898 6.533 1.00 93.44 140 GLU A O 1
ATOM 1121 N N . ILE A 1 141 ? -16.550 -4.327 7.516 1.00 93.56 141 ILE A N 1
ATOM 1122 C CA . ILE A 1 141 ? -16.046 -4.618 8.860 1.00 93.56 141 ILE A CA 1
ATOM 1123 C C . ILE A 1 141 ? -16.572 -5.985 9.276 1.00 93.56 141 ILE A C 1
ATOM 1125 O O . ILE A 1 141 ? -17.771 -6.252 9.182 1.00 93.56 141 ILE A O 1
ATOM 1129 N N . LYS A 1 142 ? -15.674 -6.851 9.743 1.00 93.00 142 LYS A N 1
ATOM 1130 C CA . LYS A 1 142 ? -16.009 -8.193 10.237 1.00 93.00 142 LYS A CA 1
ATOM 1131 C C . LYS A 1 142 ? -16.368 -8.180 11.715 1.00 93.00 142 LYS A C 1
ATOM 1133 O O . LYS A 1 142 ? -17.120 -9.037 12.176 1.00 93.00 142 LYS A O 1
ATOM 1138 N N . THR A 1 143 ? -15.814 -7.230 12.457 1.00 91.06 143 THR A N 1
ATOM 1139 C CA . THR A 1 143 ? -16.080 -7.041 13.879 1.00 91.06 143 THR A CA 1
ATOM 1140 C C . THR A 1 143 ? -17.519 -6.583 14.129 1.00 91.06 143 THR A C 1
ATOM 1142 O O . THR A 1 143 ? -18.025 -5.668 13.482 1.00 91.06 143 THR A O 1
ATOM 1145 N N . SER A 1 144 ? -18.175 -7.197 15.116 1.00 93.94 144 SER A N 1
ATOM 1146 C CA . SER A 1 144 ? -19.431 -6.692 15.680 1.00 93.94 144 SER A CA 1
ATOM 1147 C C . SER A 1 144 ? -19.116 -5.768 16.851 1.00 93.94 144 SER A C 1
ATOM 1149 O O . SER A 1 144 ? -18.348 -6.143 17.738 1.00 93.94 144 SER A O 1
ATOM 1151 N N . PHE A 1 145 ? -19.720 -4.583 16.874 1.00 96.62 145 PHE A N 1
ATOM 1152 C CA . PHE A 1 145 ? -19.506 -3.614 17.945 1.00 96.62 145 PHE A CA 1
ATOM 1153 C C . PHE A 1 145 ? -20.303 -3.981 19.203 1.00 96.62 145 PHE A C 1
ATOM 1155 O O . PHE A 1 145 ? -21.514 -4.184 19.136 1.00 96.62 145 PHE A O 1
ATOM 1162 N N . ASP A 1 146 ? -19.617 -4.030 20.344 1.00 97.19 146 ASP A N 1
ATOM 1163 C CA . ASP A 1 146 ? -20.177 -4.222 21.684 1.00 97.19 146 ASP A CA 1
ATOM 1164 C C . ASP A 1 146 ? -19.614 -3.133 22.613 1.00 97.19 146 ASP A C 1
ATOM 1166 O O . ASP A 1 146 ? -18.574 -3.303 23.253 1.00 97.19 146 ASP A O 1
ATOM 1170 N N . PHE A 1 147 ? -20.282 -1.976 22.634 1.00 96.44 147 PHE A N 1
ATOM 1171 C CA . PHE A 1 147 ? -19.851 -0.797 23.400 1.00 96.44 147 PHE A CA 1
ATOM 1172 C C . PHE A 1 147 ? -20.024 -0.944 24.916 1.00 96.44 147 PHE A C 1
ATOM 1174 O O . PHE A 1 147 ? -19.442 -0.164 25.676 1.00 96.44 147 PHE A O 1
ATOM 1181 N N . ASP A 1 148 ? -20.794 -1.940 25.362 1.00 96.94 148 ASP A N 1
ATOM 1182 C CA . ASP A 1 148 ? -20.925 -2.258 26.784 1.00 96.94 148 ASP A CA 1
ATOM 1183 C C . ASP A 1 148 ? -19.652 -2.937 27.303 1.00 96.94 148 ASP A C 1
ATOM 1185 O O . ASP A 1 14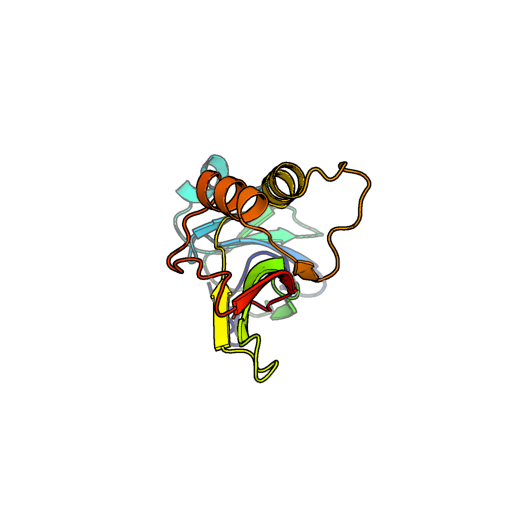8 ? -19.297 -2.801 28.477 1.00 96.94 148 ASP A O 1
ATOM 1189 N N . ARG A 1 149 ? -18.936 -3.648 26.422 1.00 97.56 149 ARG A N 1
ATOM 1190 C CA . ARG A 1 149 ? -17.728 -4.398 26.769 1.00 97.56 149 ARG A CA 1
ATOM 1191 C C . ARG A 1 149 ? -16.427 -3.736 26.329 1.00 97.56 149 ARG A C 1
ATOM 1193 O O . ARG A 1 149 ? -15.420 -3.886 27.027 1.00 97.56 149 ARG A O 1
ATOM 1200 N N . TYR A 1 150 ? -16.432 -3.028 25.205 1.00 98.31 150 TYR A N 1
ATOM 1201 C CA . TYR A 1 150 ? -15.214 -2.537 24.568 1.00 98.31 150 TYR A CA 1
ATOM 1202 C C . TYR A 1 150 ? -15.264 -1.046 24.228 1.00 98.31 150 TYR A C 1
ATOM 1204 O O . TYR A 1 150 ? -16.308 -0.518 23.846 1.00 98.31 150 TYR A O 1
ATOM 1212 N N . ASP A 1 151 ? -14.103 -0.397 24.312 1.00 98.00 151 ASP A N 1
ATOM 1213 C CA . ASP A 1 151 ? -13.857 0.922 23.727 1.00 98.00 151 ASP A CA 1
ATOM 1214 C C . ASP A 1 151 ? -13.150 0.739 22.378 1.00 98.00 151 ASP A C 1
ATOM 1216 O O . ASP A 1 151 ? -12.160 0.010 22.288 1.00 98.00 151 ASP A O 1
ATOM 1220 N N . TYR A 1 152 ? -13.672 1.373 21.327 1.00 98.12 152 TYR A N 1
ATOM 1221 C CA . TYR A 1 152 ? -13.214 1.197 19.947 1.00 98.12 152 TYR A CA 1
ATOM 1222 C C . TYR A 1 152 ? -12.477 2.435 19.454 1.00 98.12 152 TYR A C 1
ATOM 1224 O O . TYR A 1 152 ? -12.943 3.556 19.644 1.00 98.12 152 TYR A O 1
ATOM 1232 N N . PHE A 1 153 ? -11.368 2.236 18.749 1.00 97.38 153 PHE A N 1
ATOM 1233 C CA . PHE A 1 153 ? -10.534 3.307 18.225 1.00 97.38 153 PHE A CA 1
ATOM 1234 C C . PHE A 1 153 ? -10.170 3.055 16.766 1.00 97.38 153 PHE A C 1
ATOM 1236 O O . PHE A 1 153 ? -9.776 1.958 16.386 1.00 97.38 153 PHE A O 1
ATOM 1243 N N . LEU A 1 154 ? -10.271 4.093 15.944 1.00 96.50 154 LEU A N 1
ATOM 1244 C CA . LEU A 1 154 ? -9.856 4.090 14.548 1.00 96.50 154 LEU A CA 1
ATOM 1245 C C . LEU A 1 154 ? -8.544 4.860 14.413 1.00 96.50 154 LEU A C 1
ATOM 1247 O O . LEU A 1 154 ? -8.478 6.019 14.809 1.00 96.50 154 LEU A O 1
ATOM 1251 N N . GLY A 1 155 ? -7.516 4.268 13.817 1.00 93.75 155 GLY A N 1
ATOM 1252 C CA . GLY A 1 155 ? -6.229 4.940 13.632 1.00 93.75 155 GLY A CA 1
ATOM 1253 C C . GLY A 1 155 ? -5.499 4.517 12.375 1.00 93.75 155 GLY A C 1
ATOM 1254 O O . GLY A 1 155 ? -5.835 3.513 11.750 1.00 93.75 155 GLY A O 1
ATOM 1255 N N . LYS A 1 156 ? -4.496 5.303 11.981 1.00 89.62 156 LYS A N 1
ATOM 1256 C CA . LYS A 1 156 ? -3.715 5.049 10.768 1.00 89.62 156 LYS A CA 1
ATOM 1257 C C . LYS A 1 156 ? -2.341 4.493 11.120 1.00 89.62 156 LYS A C 1
ATOM 1259 O O . LYS A 1 156 ? -1.530 5.171 11.748 1.00 89.62 156 LYS A O 1
ATOM 1264 N N . VAL A 1 157 ? -2.052 3.279 10.663 1.00 82.19 157 VAL A N 1
ATOM 1265 C CA . VAL A 1 157 ? -0.774 2.602 10.900 1.00 82.19 157 VAL A CA 1
ATOM 1266 C C . VAL A 1 157 ? 0.020 2.559 9.600 1.00 82.19 157 VAL A C 1
ATOM 1268 O O . VAL A 1 157 ? -0.455 2.084 8.569 1.00 82.19 157 VAL A O 1
ATOM 1271 N N . SER A 1 158 ? 1.256 3.061 9.632 1.00 69.06 158 SER A N 1
ATOM 1272 C CA . SER A 1 158 ? 2.177 2.942 8.497 1.00 69.06 158 SER A CA 1
ATOM 1273 C C . SER A 1 158 ? 2.798 1.552 8.491 1.00 69.06 158 SER A C 1
ATOM 1275 O O . SER A 1 158 ? 3.686 1.274 9.298 1.00 69.06 158 SER A O 1
ATOM 1277 N N . LYS A 1 159 ? 2.365 0.687 7.571 1.00 62.69 159 LYS A N 1
ATOM 1278 C CA . LYS A 1 159 ? 2.995 -0.620 7.367 1.00 62.69 159 LYS A CA 1
ATOM 1279 C C . LYS A 1 159 ? 3.975 -0.563 6.202 1.00 62.69 159 LYS A C 1
ATOM 1281 O O . LYS A 1 159 ? 3.734 0.094 5.192 1.00 62.69 159 LYS A O 1
ATOM 1286 N N . VAL A 1 160 ? 5.099 -1.253 6.364 1.00 47.78 160 VAL A N 1
ATOM 1287 C CA . VAL A 1 160 ? 5.983 -1.589 5.246 1.00 47.78 160 VAL A CA 1
ATOM 1288 C C . VAL A 1 160 ? 5.384 -2.835 4.605 1.00 47.78 160 VAL A C 1
ATOM 1290 O O . VAL A 1 160 ? 5.289 -3.870 5.265 1.00 47.78 160 VAL A O 1
ATOM 1293 N N . LEU A 1 161 ? 4.918 -2.724 3.362 1.00 45.44 161 LEU A N 1
ATOM 1294 C CA . LEU A 1 161 ? 4.471 -3.893 2.609 1.00 45.44 161 LEU A CA 1
ATOM 1295 C C . LEU A 1 161 ? 5.696 -4.776 2.275 1.00 45.44 161 LEU A C 1
ATOM 1297 O O . LEU A 1 161 ? 6.748 -4.219 1.945 1.00 45.44 161 LEU A O 1
ATOM 1301 N N . PRO A 1 162 ? 5.597 -6.113 2.393 1.00 45.34 162 PRO A N 1
ATOM 1302 C CA . PRO A 1 162 ? 6.675 -7.033 2.011 1.00 45.34 162 PRO A CA 1
ATOM 1303 C C . PRO A 1 162 ? 7.006 -7.045 0.498 1.00 45.34 162 PRO A C 1
ATOM 1305 O O . PRO A 1 162 ? 6.231 -6.538 -0.344 1.00 45.34 162 PRO A O 1
#

Foldseek 3Di:
DAAPVRHDDDFQFWKDQDVPKIWTWADALQVLGHHPVGHCVNCNVVNGATWIQIPVPGIDGDRDGDPRIDGPDDPQAPQPFWKKKWKAFPVPRHTPDMDTFPPDDPVLLCVLVVHDPPDDQADKAWDDPSSVVSVVVRTPDPDDDDPVTIIMIMHTDGDRDD

Secondary structure (DSSP, 8-state):
-B-TTSPBP-TT-EEEEETTEEEEEEEETTTTEE-SSS-HHHHGGG-SSEEEEETTTEEEEESS--TT-EEEE------EEEEEEEEEETTT--EEEEEEETT--HHHHHHHHT--TTS---SEEEE-HHHHHHHHTTS---PPP-TTTEEEEEEEEEE---

Radius of gyration: 21.84 Å; chains: 1; bounding box: 51×33×57 Å

Sequence (162 aa):
MKYPDGTLARIGDKIVVWEGNEGVVVCSMDTDEYSEEYPKKNFGYLGRGIMVLSEKAGLIHYVTPEEEMRLLERRAGERQAVWHLEWYDRQTERLAGDEELRGLADANVRRVLDRPTSDDLAGMFELNAGLSERLIGVVEIKTSFDFDRYDYFLGKVSKVLP